Protein AF-A0A378URF2-F1 (afdb_monomer)

Radius of gyration: 17.73 Å; Cα contacts (8 Å, |Δi|>4): 37; chains: 1; bounding box: 46×25×46 Å

Structure (mmCIF, N/CA/C/O backbone):
data_AF-A0A378URF2-F1
#
_entry.id   AF-A0A378URF2-F1
#
loop_
_atom_site.group_PDB
_atom_site.id
_atom_site.type_symbol
_atom_site.label_atom_id
_atom_site.label_alt_id
_atom_site.label_comp_id
_atom_site.label_asym_id
_atom_site.label_entity_id
_atom_site.label_seq_id
_atom_site.pdbx_PDB_ins_code
_atom_site.Cartn_x
_atom_site.Cartn_y
_atom_site.Cartn_z
_atom_site.occupancy
_atom_site.B_iso_or_equiv
_atom_site.auth_seq_id
_atom_site.auth_comp_id
_atom_site.auth_asym_id
_atom_site.auth_atom_id
_atom_site.pdbx_PDB_model_num
ATOM 1 N N . MET A 1 1 ? 31.933 21.490 -8.656 1.00 35.47 1 MET A N 1
ATOM 2 C CA . MET A 1 1 ? 31.875 20.346 -7.717 1.00 35.47 1 MET A CA 1
ATOM 3 C C . MET A 1 1 ? 30.700 19.461 -8.110 1.00 35.47 1 MET A C 1
ATOM 5 O O . MET A 1 1 ? 29.577 19.946 -8.111 1.00 35.47 1 MET A O 1
ATOM 9 N N . ALA A 1 2 ? 30.930 18.210 -8.517 1.00 44.12 2 ALA A N 1
ATOM 10 C CA . ALA A 1 2 ? 29.838 17.304 -8.875 1.00 44.12 2 ALA A CA 1
ATOM 11 C C . ALA A 1 2 ? 29.128 16.830 -7.595 1.00 44.12 2 ALA A C 1
ATOM 13 O O . ALA A 1 2 ? 29.734 16.140 -6.775 1.00 44.12 2 ALA A O 1
ATOM 14 N N . GLN A 1 3 ? 27.862 17.215 -7.403 1.00 49.19 3 GLN A N 1
ATOM 15 C CA . GLN A 1 3 ? 27.015 16.675 -6.334 1.00 49.19 3 GLN A CA 1
ATOM 16 C C . GLN A 1 3 ? 27.027 15.142 -6.430 1.00 49.19 3 GLN A C 1
ATOM 18 O O . GLN A 1 3 ? 26.595 14.580 -7.440 1.00 49.19 3 GLN A O 1
ATOM 23 N N . LYS A 1 4 ? 27.546 14.460 -5.398 1.00 45.03 4 LYS A N 1
ATOM 24 C CA . LYS A 1 4 ? 27.494 12.995 -5.293 1.00 45.03 4 LYS A CA 1
ATOM 25 C C . LYS A 1 4 ? 26.024 12.577 -5.290 1.00 45.03 4 LYS A C 1
ATOM 27 O O . LYS A 1 4 ? 25.331 12.707 -4.286 1.00 45.03 4 LYS A O 1
ATOM 32 N N . ARG A 1 5 ? 25.542 12.112 -6.443 1.00 51.38 5 ARG A N 1
ATOM 33 C CA . ARG A 1 5 ? 24.170 11.628 -6.607 1.00 51.38 5 ARG A CA 1
ATOM 34 C C . ARG A 1 5 ? 23.992 10.347 -5.790 1.00 51.38 5 ARG A C 1
ATOM 36 O O . ARG A 1 5 ? 24.905 9.518 -5.745 1.00 51.38 5 ARG A O 1
ATOM 43 N N . SER A 1 6 ? 22.839 10.199 -5.138 1.00 64.31 6 SER A N 1
ATOM 44 C CA . SER A 1 6 ? 22.555 9.048 -4.276 1.00 64.31 6 SER A CA 1
ATOM 45 C C . SER A 1 6 ? 22.660 7.728 -5.051 1.00 64.31 6 SER A C 1
ATOM 47 O O . SER A 1 6 ? 22.468 7.681 -6.268 1.00 64.31 6 SER A O 1
ATOM 49 N N . ILE A 1 7 ? 22.958 6.633 -4.349 1.00 53.78 7 ILE A N 1
ATOM 50 C CA . ILE A 1 7 ? 23.009 5.284 -4.938 1.00 53.78 7 ILE A CA 1
ATOM 51 C C . ILE A 1 7 ? 21.693 4.948 -5.656 1.00 53.78 7 ILE A C 1
ATOM 53 O O . ILE A 1 7 ? 21.732 4.413 -6.761 1.00 53.78 7 ILE A O 1
ATOM 57 N N . GLY A 1 8 ? 20.550 5.372 -5.102 1.00 55.81 8 GLY A N 1
ATOM 58 C CA . GLY A 1 8 ? 19.241 5.234 -5.746 1.00 55.81 8 GLY A CA 1
ATOM 59 C C . GLY A 1 8 ? 19.150 5.948 -7.098 1.00 55.81 8 GLY A C 1
ATOM 60 O O . GLY A 1 8 ? 18.681 5.355 -8.062 1.00 55.81 8 GLY A O 1
ATOM 61 N N . TYR A 1 9 ? 19.683 7.171 -7.208 1.00 52.88 9 TYR A N 1
ATOM 62 C CA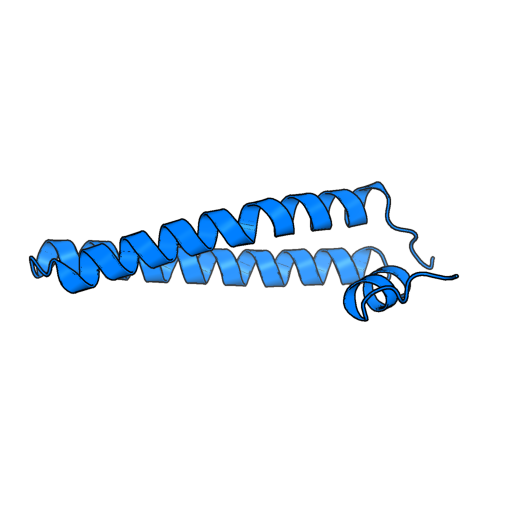 . TYR A 1 9 ? 19.748 7.903 -8.481 1.00 52.88 9 TYR A CA 1
ATOM 63 C C . TYR A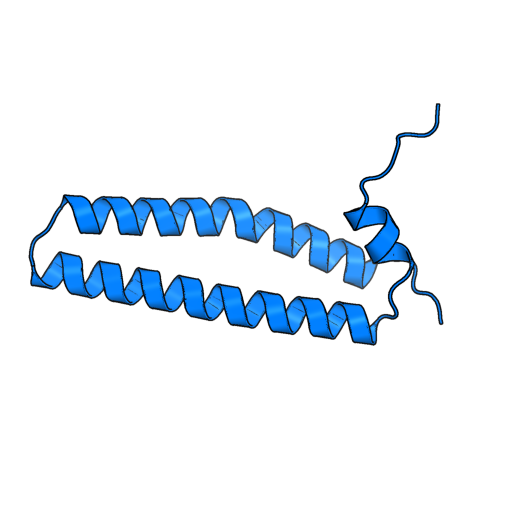 1 9 ? 20.662 7.210 -9.507 1.00 52.88 9 TYR A C 1
ATOM 65 O O . TYR A 1 9 ? 20.404 7.220 -10.708 1.00 52.88 9 TYR A O 1
ATOM 73 N N . ARG A 1 10 ? 21.776 6.623 -9.053 1.00 55.28 10 ARG A N 1
ATOM 74 C CA . ARG A 1 10 ? 22.724 5.926 -9.939 1.00 55.28 10 ARG A CA 1
ATOM 75 C C . ARG A 1 10 ? 22.158 4.600 -10.445 1.00 55.28 10 ARG A C 1
ATOM 77 O O . ARG A 1 10 ? 22.358 4.277 -11.610 1.00 55.28 10 ARG A O 1
ATOM 84 N N . LEU A 1 11 ? 21.439 3.865 -9.598 1.00 54.06 11 LEU A N 1
ATOM 85 C CA . LEU A 1 11 ? 20.734 2.640 -9.982 1.00 54.06 11 LEU A CA 1
ATOM 86 C C . LEU A 1 11 ? 19.570 2.947 -10.926 1.00 54.06 11 LEU A C 1
ATOM 88 O O . LEU A 1 11 ? 19.428 2.286 -11.946 1.00 54.06 11 LEU A O 1
ATOM 92 N N . SER A 1 12 ? 18.808 4.016 -10.678 1.00 57.31 12 SER A N 1
ATOM 93 C CA . SER A 1 12 ? 17.724 4.432 -11.574 1.00 57.31 12 SER A CA 1
ATOM 94 C C . SER A 1 12 ? 18.202 4.925 -12.943 1.00 57.31 12 SER A C 1
ATOM 96 O O . SER A 1 12 ? 17.371 5.174 -13.802 1.00 57.31 12 SER A O 1
ATOM 98 N N . LYS A 1 13 ? 19.504 5.100 -13.176 1.00 57.66 13 LYS A N 1
ATOM 99 C CA . LYS A 1 13 ? 20.073 5.414 -14.498 1.00 57.66 13 LYS A CA 1
ATOM 100 C C . LYS A 1 13 ? 20.608 4.184 -15.241 1.00 57.66 13 LYS A C 1
ATOM 102 O O . LYS A 1 13 ? 20.904 4.318 -16.410 1.00 57.66 13 LYS A O 1
ATOM 107 N N . ARG A 1 14 ? 20.723 3.024 -14.578 1.00 56.25 14 ARG A N 1
ATOM 108 C CA . ARG A 1 14 ? 21.277 1.769 -15.136 1.00 56.25 14 ARG A CA 1
ATOM 109 C C . ARG A 1 14 ? 20.236 0.668 -15.356 1.00 56.25 14 ARG A C 1
ATOM 111 O O . ARG A 1 14 ? 20.583 -0.478 -15.613 1.00 56.25 14 ARG A O 1
ATOM 118 N N . LEU A 1 15 ? 18.966 0.976 -15.108 1.00 66.00 15 LEU A N 1
ATOM 119 C CA . LEU A 1 15 ? 17.876 0.010 -15.197 1.00 66.00 15 LEU A CA 1
ATOM 120 C C . LEU A 1 15 ? 17.054 0.299 -16.448 1.00 66.00 15 LEU A C 1
ATOM 122 O O . LEU A 1 15 ? 16.628 1.444 -16.654 1.00 66.00 15 LEU A O 1
ATOM 126 N N . THR A 1 16 ? 16.790 -0.754 -17.223 1.00 75.81 16 THR A N 1
ATOM 127 C CA . THR A 1 16 ? 15.863 -0.718 -18.356 1.00 75.81 16 THR A CA 1
ATOM 128 C C . THR A 1 16 ? 14.477 -0.272 -17.894 1.00 75.81 16 THR A C 1
ATOM 130 O O . THR A 1 16 ? 14.102 -0.401 -16.718 1.00 75.81 16 THR A O 1
ATOM 133 N N . LYS A 1 17 ? 13.689 0.269 -18.825 1.00 76.25 17 LYS A N 1
ATOM 134 C CA . LYS A 1 17 ? 12.332 0.748 -18.536 1.00 76.25 17 LYS A CA 1
ATOM 135 C C . LYS A 1 17 ? 11.445 -0.350 -17.938 1.00 76.25 17 LYS A C 1
ATOM 137 O O . LYS A 1 17 ? 10.758 -0.092 -16.953 1.00 76.25 17 LYS A O 1
ATOM 142 N N . GLU A 1 18 ? 11.510 -1.567 -18.476 1.00 76.06 18 GLU A N 1
ATOM 143 C CA . GLU A 1 18 ? 10.755 -2.724 -17.971 1.00 76.06 18 GLU A CA 1
ATOM 144 C C . GLU A 1 18 ? 11.105 -3.061 -16.521 1.00 76.06 18 GLU A C 1
ATOM 146 O O . GLU A 1 18 ? 10.215 -3.238 -15.690 1.00 76.06 18 GLU A O 1
ATOM 151 N N . THR A 1 19 ? 12.396 -3.067 -16.178 1.00 77.19 19 THR A N 1
ATOM 152 C CA . THR A 1 19 ? 12.831 -3.367 -14.807 1.00 77.19 19 THR A CA 1
ATOM 153 C C . THR A 1 19 ? 12.332 -2.311 -13.823 1.00 77.19 19 THR A C 1
ATOM 155 O O . THR A 1 19 ? 11.872 -2.636 -12.730 1.00 77.19 19 THR A O 1
ATOM 158 N N . LYS A 1 20 ? 12.363 -1.031 -14.212 1.00 73.81 20 LYS A N 1
ATOM 159 C CA . LYS A 1 20 ? 11.811 0.058 -13.393 1.00 73.81 20 LYS A CA 1
ATOM 160 C C . LYS A 1 20 ? 10.301 -0.073 -13.204 1.00 73.81 20 LYS A C 1
ATOM 162 O O . LYS A 1 20 ? 9.830 0.142 -12.093 1.00 73.81 20 LYS A O 1
ATOM 167 N N . LEU A 1 21 ? 9.556 -0.430 -14.252 1.00 77.81 21 LEU A N 1
ATOM 168 C CA . LEU A 1 21 ? 8.112 -0.665 -14.155 1.00 77.81 21 LEU A CA 1
ATOM 169 C C . LEU A 1 21 ? 7.797 -1.818 -13.198 1.00 77.81 21 LEU A C 1
ATOM 171 O O . LEU A 1 21 ? 6.921 -1.669 -12.353 1.00 77.81 21 LEU A O 1
ATOM 175 N N . LYS A 1 22 ? 8.565 -2.912 -13.256 1.00 77.69 22 LYS A N 1
ATOM 176 C CA . LYS A 1 22 ? 8.412 -4.037 -12.327 1.00 77.69 22 LYS A CA 1
ATOM 177 C C . LYS A 1 22 ? 8.654 -3.632 -10.869 1.00 77.69 22 LYS A C 1
ATOM 179 O O . LYS A 1 22 ? 7.866 -3.983 -10.002 1.00 77.69 22 LYS A O 1
ATOM 184 N N . ILE A 1 23 ? 9.687 -2.830 -10.599 1.00 80.44 23 ILE A N 1
ATOM 185 C CA . ILE A 1 23 ? 9.955 -2.304 -9.247 1.00 80.44 23 ILE A CA 1
ATOM 186 C C . ILE A 1 23 ? 8.801 -1.417 -8.754 1.00 80.44 23 ILE A C 1
ATOM 188 O O . ILE A 1 23 ? 8.442 -1.463 -7.578 1.00 80.44 23 ILE A O 1
ATOM 192 N N . VAL A 1 24 ? 8.222 -0.590 -9.632 1.00 81.31 24 VAL A N 1
ATOM 193 C CA . VAL A 1 24 ? 7.062 0.251 -9.291 1.00 81.31 24 VAL A CA 1
ATOM 194 C C . VAL A 1 24 ? 5.837 -0.608 -8.975 1.00 81.31 24 VAL A C 1
ATOM 196 O O . VAL A 1 24 ? 5.113 -0.297 -8.028 1.00 81.31 24 VAL A O 1
ATOM 199 N N . ASP A 1 25 ? 5.621 -1.687 -9.723 1.00 79.31 25 ASP A N 1
ATOM 200 C CA . ASP A 1 25 ? 4.521 -2.626 -9.497 1.00 79.31 25 ASP A CA 1
ATOM 201 C C . ASP A 1 25 ? 4.667 -3.362 -8.154 1.00 79.31 25 ASP A C 1
ATOM 203 O O . ASP A 1 25 ? 3.769 -3.308 -7.310 1.00 79.31 25 ASP A O 1
ATOM 207 N N . GLU A 1 26 ? 5.850 -3.928 -7.884 1.00 81.19 26 GLU A N 1
ATOM 208 C CA . GLU A 1 26 ? 6.186 -4.566 -6.602 1.00 81.19 26 GLU A CA 1
ATOM 209 C C . GLU A 1 26 ? 5.995 -3.595 -5.426 1.00 81.19 26 GLU A C 1
ATOM 211 O O . GLU A 1 26 ? 5.320 -3.912 -4.442 1.00 81.19 26 GLU A O 1
ATOM 216 N N . TRP A 1 27 ? 6.507 -2.366 -5.553 1.00 84.19 27 TRP A N 1
ATOM 217 C CA . TRP A 1 27 ? 6.338 -1.333 -4.532 1.00 84.19 27 TRP A CA 1
ATOM 218 C C . TRP A 1 27 ? 4.864 -0.977 -4.302 1.00 84.19 27 TRP A C 1
ATOM 220 O O . TRP A 1 27 ? 4.438 -0.829 -3.155 1.00 84.19 27 TRP A O 1
ATOM 230 N N . THR A 1 28 ? 4.072 -0.852 -5.370 1.00 82.75 28 THR A N 1
ATOM 231 C CA . THR A 1 28 ? 2.640 -0.527 -5.278 1.00 82.75 28 THR A CA 1
ATOM 232 C C . THR A 1 28 ? 1.874 -1.645 -4.573 1.00 82.75 28 THR A C 1
ATOM 234 O O . THR A 1 28 ? 1.057 -1.361 -3.692 1.00 82.75 28 THR A O 1
ATOM 237 N N . CYS A 1 29 ? 2.189 -2.907 -4.878 1.00 82.38 29 CYS A N 1
ATOM 238 C CA . CYS A 1 29 ? 1.614 -4.070 -4.206 1.00 82.38 29 CYS A CA 1
ATOM 239 C C . CYS A 1 29 ? 1.899 -4.053 -2.693 1.00 82.38 29 CYS A C 1
ATOM 241 O O . CYS A 1 29 ? 0.992 -4.228 -1.873 1.00 82.38 29 CYS A O 1
ATOM 243 N N . ASP A 1 30 ? 3.134 -3.757 -2.289 1.00 85.00 30 ASP A N 1
ATOM 244 C CA . ASP A 1 30 ? 3.495 -3.683 -0.870 1.00 85.00 30 ASP A CA 1
ATOM 245 C C . ASP A 1 30 ? 2.818 -2.511 -0.142 1.00 85.00 30 ASP A C 1
ATOM 247 O O . ASP A 1 30 ? 2.436 -2.622 1.033 1.00 85.00 30 ASP A O 1
ATOM 251 N N . LYS A 1 31 ? 2.597 -1.386 -0.835 1.00 84.50 31 LYS A N 1
ATOM 252 C CA . LYS A 1 31 ? 1.821 -0.262 -0.294 1.00 84.50 31 LYS A CA 1
ATOM 253 C C . LYS A 1 31 ? 0.348 -0.605 -0.114 1.00 84.50 31 LYS A C 1
ATOM 255 O O . LYS A 1 31 ? -0.207 -0.260 0.928 1.00 84.50 31 LYS A O 1
ATOM 260 N N . GLN A 1 32 ? -0.260 -1.333 -1.046 1.00 84.94 32 GLN A N 1
ATOM 261 C CA . GLN A 1 32 ? -1.632 -1.825 -0.893 1.00 84.94 32 GLN A CA 1
A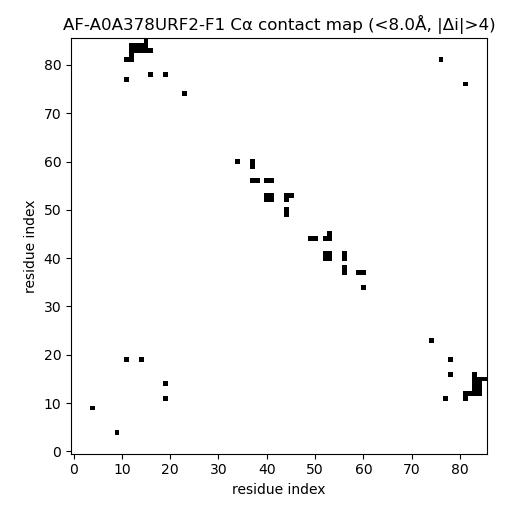TOM 262 C C . GLN A 1 32 ? -1.773 -2.754 0.319 1.00 84.94 32 GLN A C 1
ATOM 264 O O . GLN A 1 32 ? -2.687 -2.569 1.122 1.00 84.94 32 GLN A O 1
ATOM 269 N N . LYS A 1 33 ? -0.831 -3.687 0.522 1.00 89.44 33 LYS A N 1
ATOM 270 C CA . LYS A 1 33 ? -0.812 -4.545 1.722 1.00 89.44 33 LYS A CA 1
ATOM 271 C C . LYS A 1 33 ? -0.702 -3.730 3.011 1.00 89.44 33 LYS A C 1
ATOM 273 O O . LYS A 1 33 ? -1.420 -3.997 3.969 1.00 89.44 33 LYS A O 1
ATOM 278 N N . SER A 1 34 ? 0.165 -2.716 3.026 1.00 88.12 34 SER A N 1
ATOM 279 C CA . SER A 1 34 ? 0.337 -1.834 4.188 1.00 88.12 34 SER A CA 1
ATOM 280 C C . SER A 1 34 ? -0.958 -1.087 4.533 1.00 88.12 34 SER A C 1
ATOM 282 O O . SER A 1 34 ? -1.359 -1.078 5.692 1.00 88.12 34 SER A O 1
ATOM 284 N N . ILE A 1 35 ? -1.654 -0.532 3.530 1.00 88.88 35 ILE A N 1
ATOM 285 C CA . ILE A 1 35 ? -2.968 0.106 3.724 1.00 88.88 35 ILE A CA 1
ATOM 286 C C . ILE A 1 35 ? -3.974 -0.894 4.302 1.00 88.88 35 ILE A C 1
ATOM 288 O O . ILE A 1 35 ? -4.693 -0.557 5.242 1.00 88.88 35 ILE A O 1
ATOM 292 N N . GLN A 1 36 ? -4.021 -2.118 3.767 1.00 88.81 36 GLN A N 1
ATOM 293 C CA . GLN A 1 36 ? -4.949 -3.144 4.241 1.00 88.81 36 GLN A CA 1
ATOM 294 C C . GLN A 1 36 ? -4.717 -3.478 5.722 1.00 88.81 36 GLN A C 1
ATOM 296 O O . GLN A 1 36 ? -5.671 -3.513 6.496 1.00 88.81 36 GLN A O 1
ATOM 301 N N . ILE A 1 37 ? -3.455 -3.615 6.144 1.00 91.00 37 ILE A N 1
ATOM 302 C CA . ILE A 1 37 ? -3.092 -3.821 7.555 1.00 91.00 37 ILE A CA 1
ATOM 303 C C . ILE A 1 37 ? -3.603 -2.665 8.424 1.00 91.00 37 ILE A C 1
ATOM 305 O O . ILE A 1 37 ? -4.161 -2.894 9.497 1.00 91.00 37 ILE A O 1
ATOM 309 N N . THR A 1 38 ? -3.439 -1.418 7.978 1.00 91.38 38 THR A N 1
ATOM 310 C CA . THR A 1 38 ? -3.915 -0.249 8.728 1.00 91.38 38 THR A CA 1
ATOM 311 C C . THR A 1 38 ? -5.443 -0.202 8.820 1.00 91.38 38 THR A C 1
ATOM 313 O O . THR A 1 38 ? -5.980 0.121 9.880 1.00 91.38 38 THR A O 1
ATOM 316 N N . ILE A 1 39 ? -6.158 -0.588 7.758 1.00 90.50 39 ILE A N 1
ATOM 317 C CA . ILE A 1 39 ? -7.623 -0.731 7.776 1.00 90.50 39 ILE A CA 1
ATOM 318 C C . ILE A 1 39 ? -8.049 -1.783 8.804 1.00 90.50 39 ILE A C 1
ATOM 320 O O . ILE A 1 39 ? -8.978 -1.545 9.578 1.00 90.50 39 ILE A O 1
ATOM 324 N N . ASP A 1 40 ? -7.372 -2.928 8.843 1.00 90.62 40 ASP A N 1
ATOM 325 C CA . ASP A 1 40 ? -7.701 -4.001 9.780 1.00 90.62 40 ASP A CA 1
ATOM 326 C C . ASP A 1 40 ? -7.416 -3.581 11.231 1.00 90.62 40 ASP A C 1
ATOM 328 O O . ASP A 1 40 ? -8.239 -3.833 12.117 1.00 90.62 40 ASP A O 1
ATOM 332 N N . LYS A 1 41 ? -6.321 -2.842 11.476 1.00 89.12 41 LYS A N 1
ATOM 333 C CA . LYS A 1 41 ? -6.051 -2.205 12.779 1.00 89.12 41 LYS A CA 1
ATOM 334 C C . LYS A 1 41 ? -7.162 -1.235 13.181 1.00 89.12 41 LYS A C 1
ATOM 336 O O . LYS A 1 41 ? -7.602 -1.279 14.328 1.00 89.12 41 LYS A O 1
ATOM 341 N N . LEU A 1 42 ? -7.638 -0.390 12.260 1.00 90.81 42 LEU A N 1
ATOM 342 C CA . LEU A 1 42 ? -8.738 0.541 12.527 1.00 90.81 42 LEU A CA 1
ATOM 343 C C . LEU A 1 42 ? -10.019 -0.209 12.898 1.00 90.81 42 LEU A C 1
ATOM 345 O O . LEU A 1 42 ? -10.586 0.055 13.95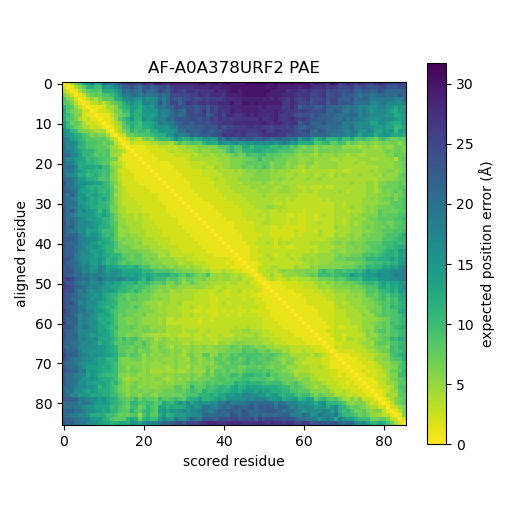8 1.00 90.81 42 LEU A O 1
ATOM 349 N N . LYS A 1 43 ? -10.434 -1.192 12.090 1.00 90.81 43 LYS A N 1
ATOM 350 C CA . LYS A 1 43 ? -11.616 -2.025 12.377 1.00 90.81 43 LYS A CA 1
ATOM 351 C C . LYS A 1 43 ? -11.523 -2.681 13.752 1.00 90.81 43 LYS A C 1
ATOM 353 O O . LYS A 1 43 ? -12.476 -2.617 14.525 1.00 90.81 43 LYS A O 1
ATOM 358 N N . LYS A 1 44 ? -10.361 -3.255 14.076 1.00 89.25 44 LYS A N 1
ATOM 359 C CA . LYS A 1 44 ? -10.105 -3.879 15.377 1.00 89.25 44 LYS A CA 1
ATOM 360 C C . LYS A 1 44 ? -10.178 -2.864 16.519 1.00 89.25 44 LYS A C 1
ATOM 362 O O . LYS A 1 44 ? -10.867 -3.109 17.501 1.00 89.25 44 LYS A O 1
ATOM 367 N N . SER A 1 45 ? -9.536 -1.705 16.374 1.00 90.69 45 SER A N 1
ATOM 368 C CA . SER A 1 45 ? -9.553 -0.657 17.402 1.00 90.69 45 SER A CA 1
ATOM 369 C C . SER A 1 45 ? -10.957 -0.133 17.701 1.00 90.69 45 SER A C 1
ATOM 371 O O . SER A 1 45 ? -11.271 0.127 18.860 1.00 90.69 45 SER A O 1
ATOM 373 N N . VAL A 1 46 ? -11.810 -0.027 16.677 1.00 90.19 46 VAL A N 1
ATOM 374 C CA . VAL A 1 46 ? -13.211 0.381 16.827 1.00 90.19 46 VAL A CA 1
ATOM 375 C C . VAL A 1 46 ? -14.006 -0.707 17.547 1.00 90.19 46 VAL A C 1
ATOM 377 O O . VAL A 1 46 ? -14.749 -0.394 18.472 1.00 90.19 46 VAL A O 1
ATOM 380 N N . ALA A 1 47 ? -13.815 -1.978 17.176 1.00 91.00 47 ALA A N 1
ATOM 381 C CA . ALA A 1 47 ? -14.484 -3.105 17.826 1.00 91.00 47 ALA A CA 1
ATOM 382 C C . ALA A 1 47 ? -14.092 -3.259 19.309 1.00 91.00 47 ALA A C 1
ATOM 384 O O . ALA A 1 47 ? -14.937 -3.567 20.143 1.00 91.00 47 ALA A O 1
ATOM 385 N N . GLU A 1 48 ? -12.824 -3.010 19.644 1.00 93.19 48 GLU A N 1
ATOM 386 C CA . GLU A 1 48 ? -12.280 -3.133 21.005 1.00 93.19 48 GLU A CA 1
ATOM 387 C C . GLU A 1 48 ? -12.368 -1.827 21.817 1.00 93.19 48 GLU A C 1
ATOM 389 O O . GLU A 1 48 ? -11.942 -1.787 22.970 1.00 93.19 48 GLU A O 1
ATOM 394 N N . ASN A 1 49 ? -12.892 -0.745 21.225 1.00 89.88 49 ASN A N 1
ATOM 395 C CA . ASN A 1 49 ? -12.905 0.611 21.788 1.00 89.88 49 ASN A CA 1
ATOM 396 C C . ASN A 1 49 ? -11.521 1.066 22.313 1.00 89.88 49 ASN A C 1
ATOM 398 O O . ASN A 1 49 ? -11.392 1.758 23.329 1.00 89.88 49 ASN A O 1
ATOM 402 N N . ASN A 1 50 ? -10.459 0.647 21.619 1.00 92.12 50 ASN A N 1
ATOM 403 C CA . ASN A 1 50 ? -9.075 0.858 22.024 1.00 92.12 50 ASN A CA 1
ATOM 404 C C . ASN A 1 50 ? -8.500 2.120 21.371 1.00 92.12 50 ASN A C 1
ATOM 406 O O . ASN A 1 50 ? -8.013 2.103 20.236 1.00 92.12 50 ASN A O 1
ATOM 410 N N . LYS A 1 51 ? -8.514 3.221 22.129 1.00 89.38 51 LYS A N 1
ATOM 411 C CA . LYS A 1 51 ? -8.029 4.537 21.682 1.00 89.38 51 LYS A CA 1
ATOM 412 C C . LYS A 1 51 ? -6.554 4.539 21.270 1.00 89.38 51 LYS A C 1
ATOM 414 O O . LYS A 1 51 ? -6.198 5.240 20.328 1.00 89.38 51 LYS A O 1
ATOM 419 N N . ASN A 1 52 ? -5.707 3.742 21.924 1.00 89.56 52 ASN A N 1
ATOM 420 C CA . ASN A 1 52 ? -4.274 3.699 21.618 1.00 89.56 52 ASN A CA 1
ATOM 421 C C . ASN A 1 52 ? -4.024 3.043 20.256 1.00 89.56 52 ASN A C 1
ATOM 423 O O . ASN A 1 52 ? -3.248 3.549 19.448 1.00 89.56 52 ASN A O 1
ATOM 427 N N . THR A 1 53 ? -4.716 1.936 19.974 1.00 87.12 53 THR A N 1
ATOM 428 C CA . THR A 1 53 ? -4.626 1.257 18.675 1.00 87.12 53 THR A CA 1
ATOM 429 C C . THR A 1 53 ? -5.221 2.106 17.556 1.00 87.12 53 THR A C 1
ATOM 431 O O . THR A 1 53 ? -4.672 2.126 16.457 1.00 87.12 53 THR A O 1
ATOM 434 N N . PHE A 1 54 ? -6.295 2.848 17.841 1.00 88.94 54 PHE A N 1
ATOM 435 C CA . PHE A 1 54 ? -6.870 3.796 16.890 1.00 88.94 54 PHE A CA 1
ATOM 436 C C . PHE A 1 54 ? -5.868 4.899 16.533 1.00 88.94 54 PHE A C 1
ATOM 438 O O . PHE A 1 54 ? -5.591 5.110 15.356 1.00 88.94 54 PHE A O 1
ATOM 445 N N . GLN A 1 55 ? -5.262 5.543 17.537 1.00 90.12 55 GLN A N 1
ATOM 446 C CA . GLN A 1 55 ? -4.274 6.599 17.309 1.00 90.12 55 GLN A CA 1
ATOM 447 C C . GLN A 1 55 ? -3.062 6.083 16.522 1.00 90.12 55 GLN A C 1
ATOM 449 O O . GLN A 1 55 ? -2.680 6.697 15.533 1.00 90.12 55 GLN A O 1
ATOM 454 N N . SER A 1 56 ? -2.529 4.909 16.879 1.00 90.44 56 SER A N 1
ATOM 455 C CA . SER A 1 56 ? -1.428 4.288 16.131 1.00 90.44 56 SER A CA 1
ATOM 456 C C . SER A 1 56 ? -1.785 4.029 14.664 1.00 90.44 56 SER A C 1
ATOM 458 O O . SER A 1 56 ? -0.941 4.211 13.792 1.00 90.44 56 SER A O 1
ATOM 460 N N . ALA A 1 57 ? -3.023 3.628 14.365 1.00 89.44 57 ALA A N 1
ATOM 461 C CA . ALA A 1 57 ? -3.451 3.415 12.987 1.00 89.44 57 ALA A CA 1
ATOM 462 C C . ALA A 1 57 ? -3.628 4.736 12.210 1.00 89.44 57 ALA A C 1
ATOM 464 O O . ALA A 1 57 ? -3.361 4.783 11.010 1.00 89.44 57 ALA A O 1
ATOM 465 N N . ILE A 1 58 ? -4.035 5.819 12.881 1.00 90.56 58 ILE A N 1
ATOM 466 C CA . ILE A 1 58 ? -4.052 7.167 12.293 1.00 90.56 58 ILE A CA 1
ATOM 467 C C . ILE A 1 58 ? -2.628 7.647 11.989 1.00 90.56 58 ILE A C 1
ATOM 469 O O . ILE A 1 58 ? -2.384 8.161 10.897 1.00 90.56 58 ILE A O 1
ATOM 473 N N . ASP A 1 59 ? -1.681 7.431 12.901 1.00 90.19 59 ASP A N 1
ATOM 474 C CA . ASP A 1 59 ? -0.277 7.798 12.698 1.00 90.19 59 ASP A CA 1
ATOM 475 C C . ASP A 1 59 ? 0.332 7.027 11.510 1.00 90.19 59 ASP A C 1
ATOM 477 O O . ASP A 1 59 ? 0.978 7.632 10.650 1.00 90.19 59 ASP A O 1
ATOM 481 N N . ASP A 1 60 ? 0.036 5.724 11.389 1.00 89.31 60 ASP A N 1
ATOM 482 C CA . ASP A 1 60 ? 0.426 4.892 10.240 1.00 89.31 60 ASP A CA 1
ATOM 483 C C . ASP A 1 60 ? -0.120 5.463 8.909 1.00 89.31 60 ASP A C 1
ATOM 485 O O . ASP A 1 60 ? 0.594 5.496 7.902 1.00 89.31 60 ASP A O 1
ATOM 489 N N . LEU A 1 61 ? -1.369 5.955 8.881 1.00 88.00 61 LEU A N 1
ATOM 490 C CA . LEU A 1 61 ? -1.961 6.589 7.690 1.00 88.00 61 LEU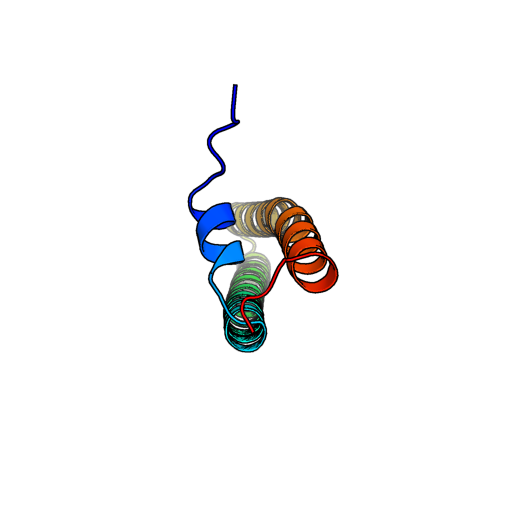 A CA 1
ATOM 491 C C . LEU A 1 61 ? -1.295 7.924 7.339 1.00 88.00 61 LEU A C 1
ATOM 493 O O . LEU A 1 61 ? -1.091 8.225 6.157 1.00 88.00 61 LEU A O 1
ATOM 497 N N . ILE A 1 62 ? -0.970 8.739 8.343 1.00 88.94 62 ILE A N 1
ATOM 498 C CA . ILE A 1 62 ? -0.286 10.021 8.142 1.00 88.94 62 ILE A CA 1
ATOM 499 C C . ILE A 1 62 ? 1.110 9.773 7.568 1.00 88.94 62 ILE A C 1
ATOM 501 O O . ILE A 1 62 ? 1.472 10.379 6.555 1.00 88.94 62 ILE A O 1
ATOM 505 N N . ASP A 1 63 ? 1.865 8.846 8.156 1.00 87.69 63 ASP A N 1
ATOM 506 C CA . ASP A 1 63 ? 3.194 8.465 7.679 1.00 87.69 63 ASP A CA 1
ATOM 507 C C . ASP A 1 63 ? 3.136 7.895 6.254 1.00 87.69 63 ASP A C 1
ATOM 509 O O . ASP A 1 63 ? 3.925 8.281 5.384 1.00 87.69 63 ASP A O 1
ATOM 513 N N . PHE A 1 64 ? 2.130 7.062 5.966 1.00 86.69 64 PHE A N 1
ATOM 514 C CA . PHE A 1 64 ? 1.878 6.568 4.618 1.00 86.69 64 PHE A CA 1
ATOM 515 C C . PHE A 1 64 ? 1.661 7.716 3.628 1.00 86.69 64 PHE A C 1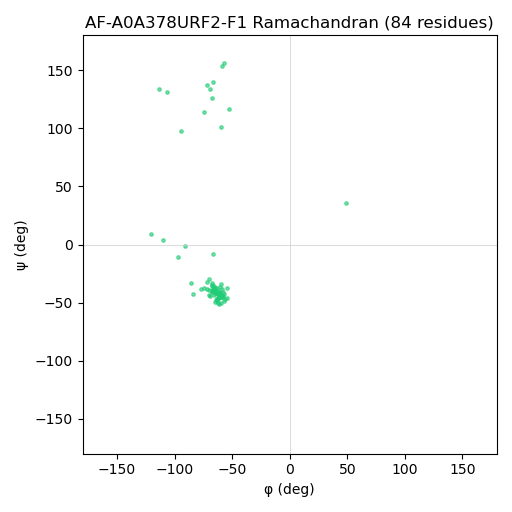
ATOM 517 O O . PHE A 1 64 ? 2.297 7.737 2.573 1.00 86.69 64 PHE A O 1
ATOM 524 N N . LYS A 1 65 ? 0.810 8.696 3.951 1.00 83.75 65 LYS A N 1
ATOM 525 C CA . LYS A 1 65 ? 0.551 9.852 3.078 1.00 83.75 65 LYS A CA 1
ATOM 526 C C . LYS A 1 65 ? 1.823 10.669 2.839 1.00 83.75 65 LYS A C 1
ATOM 528 O O . LYS A 1 65 ? 2.125 11.006 1.693 1.00 83.75 65 LYS A O 1
ATOM 533 N N . LEU A 1 66 ? 2.579 10.954 3.899 1.00 83.88 66 LEU A N 1
ATOM 534 C CA . LEU A 1 66 ? 3.801 11.759 3.835 1.00 83.88 66 LEU A CA 1
ATOM 535 C C . LEU A 1 66 ? 4.918 11.079 3.037 1.00 83.88 66 LEU A C 1
ATOM 537 O O . LEU A 1 66 ? 5.652 11.761 2.326 1.00 83.88 66 LEU A O 1
ATOM 541 N N . LYS A 1 67 ? 5.037 9.750 3.109 1.00 83.50 67 LYS A N 1
ATOM 542 C CA . LYS A 1 67 ? 6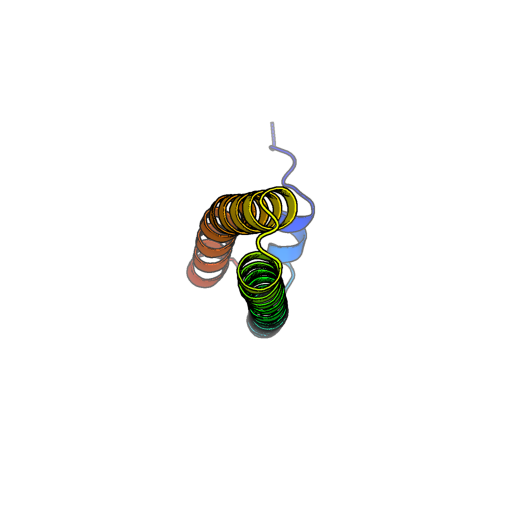.065 8.989 2.378 1.00 83.50 67 LYS A CA 1
ATOM 543 C C . LYS A 1 67 ? 5.658 8.635 0.952 1.00 83.50 67 LYS A C 1
ATOM 545 O O . LYS A 1 67 ? 6.515 8.580 0.070 1.00 83.50 67 LYS A O 1
ATOM 550 N N . SER A 1 68 ? 4.371 8.402 0.708 1.00 79.56 68 SER A N 1
ATOM 551 C CA . SER A 1 68 ? 3.888 7.954 -0.602 1.00 79.56 68 SER A CA 1
ATOM 552 C C . SER A 1 68 ? 3.835 9.092 -1.616 1.00 79.56 68 SER A C 1
ATOM 554 O O . SER A 1 68 ? 4.223 8.886 -2.762 1.00 79.56 68 SER A O 1
ATOM 556 N N . LEU A 1 69 ? 3.443 10.308 -1.212 1.00 74.06 69 LEU A N 1
ATOM 55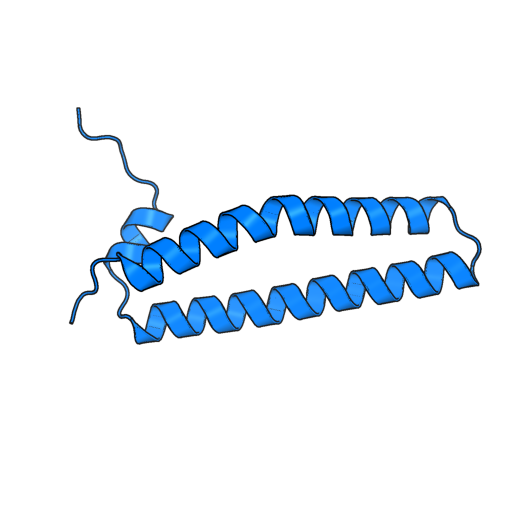7 C CA . LEU A 1 69 ? 3.338 11.448 -2.136 1.00 74.06 69 LEU A CA 1
ATOM 558 C C . LEU A 1 69 ? 4.680 11.791 -2.821 1.00 74.06 69 LEU A C 1
ATOM 560 O O . LEU A 1 69 ? 4.728 11.871 -4.051 1.00 74.06 69 LEU A O 1
ATOM 564 N N . PRO A 1 70 ? 5.797 11.946 -2.081 1.00 79.12 70 PRO A N 1
ATOM 565 C CA . PRO A 1 70 ? 7.097 12.220 -2.686 1.00 79.12 70 PRO A CA 1
ATOM 566 C C . PRO A 1 70 ? 7.617 11.030 -3.497 1.00 79.12 70 PRO A C 1
ATOM 568 O O . PRO A 1 70 ? 8.251 11.230 -4.532 1.00 79.12 70 PRO A O 1
ATOM 571 N N . ALA A 1 71 ? 7.348 9.797 -3.052 1.00 76.81 71 ALA A N 1
ATOM 572 C CA . ALA A 1 71 ? 7.751 8.589 -3.765 1.00 76.81 71 ALA A CA 1
ATOM 573 C C . ALA A 1 71 ? 7.071 8.496 -5.139 1.00 76.81 71 ALA A C 1
ATOM 575 O O . ALA A 1 71 ? 7.767 8.318 -6.135 1.00 76.81 71 ALA A O 1
ATOM 576 N N . VAL A 1 72 ? 5.754 8.720 -5.208 1.00 77.00 72 VAL A N 1
ATOM 577 C CA . VAL A 1 72 ? 4.991 8.733 -6.466 1.00 77.00 72 VAL A CA 1
ATOM 578 C C . VAL A 1 72 ? 5.484 9.843 -7.393 1.00 77.00 72 V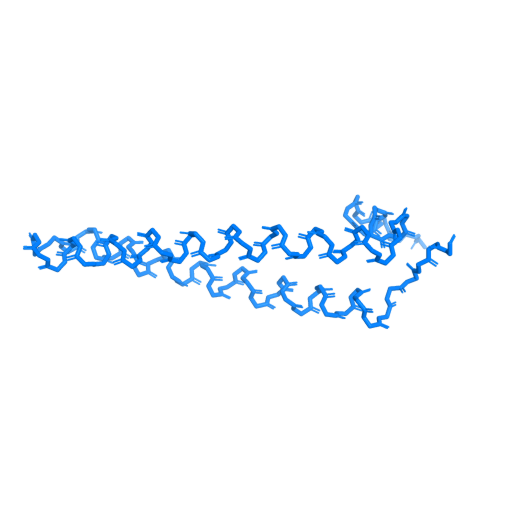AL A C 1
ATOM 580 O O . VAL A 1 72 ? 5.760 9.579 -8.560 1.00 77.00 72 VAL A O 1
ATOM 583 N N . ASN A 1 73 ? 5.691 11.060 -6.880 1.00 74.12 73 ASN A N 1
ATOM 584 C CA . ASN A 1 73 ? 6.213 12.169 -7.685 1.00 74.12 73 ASN A CA 1
ATOM 585 C C . ASN A 1 73 ? 7.609 11.870 -8.256 1.00 74.12 73 ASN A C 1
ATOM 587 O O . ASN A 1 73 ? 7.883 12.153 -9.424 1.00 74.12 73 ASN A O 1
ATOM 591 N N . ASN A 1 74 ? 8.491 11.261 -7.461 1.00 75.94 74 ASN A N 1
ATOM 592 C CA . ASN A 1 74 ? 9.827 10.871 -7.910 1.00 75.94 74 ASN A CA 1
ATOM 593 C C . ASN A 1 74 ? 9.791 9.710 -8.913 1.00 75.94 74 ASN A C 1
ATOM 595 O O . ASN A 1 74 ? 10.544 9.728 -9.886 1.00 75.94 74 ASN A O 1
ATOM 599 N N . MET A 1 75 ? 8.917 8.719 -8.708 1.00 76.62 75 MET A N 1
ATOM 600 C CA . MET A 1 75 ? 8.712 7.616 -9.651 1.00 76.62 75 MET A CA 1
ATOM 601 C C . MET A 1 75 ? 8.168 8.124 -10.982 1.00 76.62 75 MET A C 1
ATOM 603 O O . MET A 1 75 ? 8.750 7.813 -12.015 1.00 76.62 75 MET A O 1
ATOM 607 N N . ALA A 1 76 ? 7.132 8.965 -10.968 1.00 71.12 76 ALA A N 1
ATOM 608 C CA . ALA A 1 76 ? 6.576 9.580 -12.171 1.00 71.12 76 ALA A CA 1
ATOM 609 C C . ALA A 1 76 ? 7.639 10.396 -12.919 1.00 71.12 76 ALA A C 1
ATOM 611 O O . ALA A 1 76 ? 7.802 10.246 -14.128 1.00 71.12 76 ALA A O 1
ATOM 612 N N . LYS A 1 77 ? 8.440 11.193 -12.202 1.00 71.06 77 LYS A N 1
ATOM 613 C CA . LYS A 1 77 ? 9.540 11.955 -12.803 1.00 71.06 77 LYS A CA 1
ATOM 614 C C . LYS A 1 77 ? 10.598 11.051 -13.441 1.00 71.06 77 LYS A C 1
ATOM 616 O O . LYS A 1 77 ? 11.043 11.343 -14.544 1.00 71.06 77 LYS A O 1
ATOM 621 N N . ASN A 1 78 ? 10.980 9.958 -12.782 1.00 70.50 78 ASN A N 1
ATOM 622 C CA . ASN A 1 78 ? 11.925 8.984 -13.333 1.00 70.50 78 ASN A CA 1
ATOM 623 C C . ASN A 1 78 ? 11.334 8.179 -14.497 1.00 70.50 78 ASN A C 1
ATOM 625 O O . ASN A 1 78 ? 12.086 7.776 -15.377 1.00 70.50 78 ASN A O 1
ATOM 629 N N . LEU A 1 79 ? 10.018 7.950 -14.509 1.00 68.50 79 LEU A N 1
ATOM 630 C CA . LEU A 1 79 ? 9.333 7.258 -15.596 1.00 68.50 79 LEU A CA 1
ATOM 631 C C . LEU A 1 79 ? 9.192 8.140 -16.850 1.00 68.50 79 LEU A C 1
ATOM 633 O O . LEU A 1 79 ? 9.340 7.657 -17.970 1.00 68.50 79 LEU A O 1
ATOM 637 N N . ILE A 1 80 ? 8.941 9.437 -16.670 1.00 63.91 80 ILE A N 1
ATOM 638 C CA . ILE A 1 80 ? 8.750 10.385 -17.776 1.00 63.91 80 ILE A CA 1
ATOM 639 C C . ILE A 1 80 ? 10.093 10.912 -18.303 1.00 63.91 80 ILE A C 1
ATOM 641 O O . ILE A 1 80 ? 10.279 11.010 -19.510 1.00 63.91 80 ILE A O 1
ATOM 645 N N . TYR A 1 81 ? 11.028 11.241 -17.408 1.00 63.84 81 TYR A N 1
ATOM 646 C CA . TYR A 1 81 ? 12.267 11.961 -17.735 1.00 63.84 81 TYR A CA 1
ATOM 647 C C . TYR A 1 81 ? 13.546 11.188 -17.386 1.00 63.84 81 TYR A C 1
ATOM 649 O O . TYR A 1 81 ? 14.632 11.768 -17.367 1.00 63.84 81 TYR A O 1
ATOM 657 N N . GLY A 1 82 ? 13.442 9.912 -17.012 1.00 65.62 82 GLY A N 1
ATOM 658 C CA . GLY A 1 82 ? 14.621 9.098 -16.744 1.00 65.62 82 GLY A CA 1
ATOM 659 C C . GLY A 1 82 ? 15.351 8.758 -18.037 1.00 65.62 82 GLY A C 1
ATOM 660 O O . GLY A 1 82 ? 14.717 8.367 -19.008 1.00 65.62 82 GLY A O 1
ATOM 661 N N . ASP A 1 83 ? 16.680 8.845 -18.036 1.00 59.03 83 ASP A N 1
ATOM 662 C CA . ASP A 1 83 ? 17.469 8.189 -19.080 1.00 59.03 83 ASP A CA 1
ATOM 663 C C . ASP A 1 83 ? 17.355 6.677 -18.846 1.00 59.03 83 ASP A C 1
ATOM 665 O O . ASP A 1 83 ? 17.459 6.189 -17.706 1.00 59.03 83 ASP A O 1
ATOM 669 N N . TYR A 1 84 ? 17.095 5.957 -19.927 1.00 63.41 84 TYR A N 1
ATOM 670 C CA . TYR A 1 84 ? 17.039 4.507 -19.960 1.00 63.41 84 TYR A CA 1
ATOM 671 C C . TYR A 1 84 ? 18.191 4.031 -20.828 1.00 63.41 84 TYR A C 1
ATOM 673 O O . TYR A 1 84 ? 18.397 4.581 -21.907 1.00 63.41 84 TYR A O 1
ATOM 681 N N . ASP A 1 85 ? 18.923 3.033 -20.344 1.00 55.34 85 ASP A N 1
ATOM 682 C CA . ASP A 1 85 ? 19.740 2.220 -21.235 1.00 55.34 85 ASP A CA 1
ATOM 683 C C . ASP A 1 85 ? 18.757 1.422 -22.114 1.00 55.34 85 ASP A C 1
ATOM 685 O O . ASP A 1 85 ? 17.807 0.831 -21.576 1.00 55.34 85 ASP A O 1
ATOM 689 N N . GLU A 1 86 ? 18.922 1.518 -23.437 1.00 56.19 86 GLU A N 1
ATOM 690 C CA . GLU A 1 86 ? 18.189 0.710 -24.426 1.00 56.19 86 GLU A CA 1
ATOM 691 C C . GLU A 1 86 ? 18.520 -0.779 -24.281 1.00 56.19 86 GLU A C 1
ATOM 693 O O . GLU A 1 86 ? 19.716 -1.114 -24.101 1.00 56.19 86 GLU A O 1
#

Organism: NCBI:txid60442

Mean predicted aligned error: 9.47 Å

Foldseek 3Di:
DDDPDDPVLVVLQADALVRLVVVVVVVVVVLVVLLVVLVVLCVVCVVVVPPVSNVVSVVSVVVSVVVVVVVVVVSVCSNVPNNHDD

Sequence (86 aa):
MAQKRSIGYRLSKRLTKETKLKIVDEWTCDKQKSIQITIDKLKKSVAENNKNTFQSAIDDLIDFKLKSLPAVNNMAKNLIYGDYDE

pLDDT: mean 76.79, std 14.13, range [35.47, 93.19]

Secondary structure (DSSP, 8-state):
------HHHHHTTSS-HHHHHHHHHHHHHHHHHHHHHHHHHHHHHHHTT-HHHHHHHHHHHHHHHHHHHHHHHHHHHHHHH-----

Solvent-accessible surface area (backbone atoms only — not comparable to full-atom values): 4827 Å² total; per-residue (Å²): 134,84,78,83,71,51,70,67,61,57,50,58,49,70,36,38,65,68,59,52,51,51,53,52,50,55,52,50,54,53,50,53,52,51,51,50,54,38,51,51,41,37,56,48,16,63,75,68,70,34,65,67,50,35,50,52,30,51,51,52,50,52,52,48,54,67,54,45,55,59,49,51,55,50,49,52,47,46,70,77,69,42,62,57,53,130